Protein AF-A0A535QRF3-F1 (afdb_monomer_lite)

pLD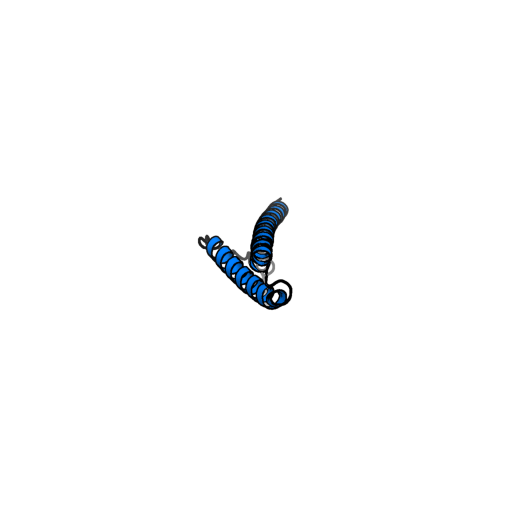DT: mean 81.67, std 17.28, range [45.47, 96.94]

Radius of gyration: 26.13 Å; chains: 1; bounding box: 84×37×50 Å

Secondary structure (DSSP, 8-state):
---------SSTTS-----------TTHHHHHHHHHHHHHHHHHHHHHHHHTTT-TTTHHHHHHHHHHHHHHHHHHHHHHHHHHHHHHHHHHH-

Foldseek 3Di:
DDDDDDDPPPPPVPPPPPPVPPDPPPCVVVVLVVVLVVVLVVVLVVVCVVCCVVCVPCSVVVSVVSSVVSVVVSVVVVVVVVVVVVVVVVVVVD

Structure (mmCIF, N/CA/C/O backbone):
data_AF-A0A535QRF3-F1
#
_entry.id   AF-A0A535QRF3-F1
#
loop_
_atom_site.group_PDB
_atom_site.id
_atom_site.type_symbol
_atom_site.label_atom_id
_atom_site.label_alt_id
_atom_site.label_comp_id
_atom_site.label_asym_id
_atom_site.label_entity_id
_atom_site.label_seq_id
_atom_site.pdbx_PDB_ins_code
_atom_site.Cartn_x
_atom_site.Cartn_y
_atom_site.Cartn_z
_atom_site.occupancy
_atom_site.B_iso_or_equiv
_atom_site.auth_seq_id
_atom_site.auth_comp_id
_atom_site.auth_asym_id
_atom_site.auth_atom_id
_atom_site.pdbx_PDB_model_num
ATOM 1 N N . MET A 1 1 ? 66.677 -28.952 -31.208 1.00 46.28 1 MET A N 1
ATOM 2 C CA . MET A 1 1 ? 65.856 -28.748 -29.995 1.00 46.28 1 MET A CA 1
ATOM 3 C C . MET A 1 1 ? 64.744 -27.793 -30.408 1.00 46.28 1 MET A C 1
ATOM 5 O O . MET A 1 1 ? 65.067 -26.724 -30.903 1.00 46.28 1 MET A O 1
ATOM 9 N N . GLY A 1 2 ? 63.501 -28.283 -30.453 1.00 50.47 2 GLY A N 1
ATOM 10 C CA . GLY A 1 2 ? 62.396 -27.695 -31.229 1.00 50.47 2 GLY A CA 1
ATOM 11 C C . GLY A 1 2 ? 61.817 -26.377 -30.684 1.00 50.47 2 GLY A C 1
ATOM 12 O O . GLY A 1 2 ? 62.220 -25.934 -29.610 1.00 50.47 2 GLY A O 1
ATOM 13 N N . PRO A 1 3 ? 60.879 -25.753 -31.422 1.00 55.59 3 PRO A N 1
ATOM 14 C CA . PRO A 1 3 ? 60.263 -24.481 -31.059 1.00 55.59 3 PRO A CA 1
ATOM 15 C C . PRO A 1 3 ? 59.110 -24.693 -30.066 1.00 55.59 3 PRO A C 1
ATOM 17 O O . PRO A 1 3 ? 58.339 -25.640 -30.209 1.00 55.59 3 PRO A O 1
ATOM 20 N N . VAL A 1 4 ? 58.951 -23.791 -29.093 1.00 61.28 4 VAL A N 1
ATOM 21 C CA . VAL A 1 4 ? 57.750 -23.724 -28.243 1.00 61.28 4 VAL A CA 1
ATOM 22 C C . VAL A 1 4 ? 56.976 -22.464 -28.610 1.00 61.28 4 VAL A C 1
ATOM 24 O O . VAL A 1 4 ? 57.356 -21.347 -28.268 1.00 61.28 4 VAL A O 1
ATOM 27 N N . ILE A 1 5 ? 55.899 -22.677 -29.362 1.00 58.28 5 ILE A N 1
ATOM 28 C CA . ILE A 1 5 ? 54.777 -21.754 -29.507 1.00 58.28 5 ILE A CA 1
ATOM 29 C C . ILE A 1 5 ? 53.943 -21.904 -28.234 1.00 58.28 5 ILE A C 1
ATOM 31 O O . ILE A 1 5 ? 53.419 -22.990 -27.997 1.00 58.28 5 ILE A O 1
ATOM 35 N N . GLU A 1 6 ? 53.760 -20.844 -27.445 1.00 59.97 6 GLU A N 1
ATOM 36 C CA . GLU A 1 6 ? 52.706 -20.845 -26.429 1.00 59.97 6 GLU A CA 1
ATOM 37 C C . GLU A 1 6 ? 52.031 -19.470 -26.286 1.00 59.97 6 GLU A C 1
ATOM 39 O O . GLU A 1 6 ? 52.510 -18.544 -25.638 1.00 59.97 6 GLU A O 1
ATOM 44 N N . THR A 1 7 ? 50.840 -19.419 -26.891 1.00 57.28 7 THR A N 1
ATOM 45 C CA . THR A 1 7 ? 49.611 -18.951 -26.240 1.00 57.28 7 THR A CA 1
ATOM 46 C C . THR A 1 7 ? 49.297 -17.455 -26.282 1.00 57.28 7 THR A C 1
ATOM 48 O O . THR A 1 7 ? 49.417 -16.692 -25.322 1.00 57.28 7 THR A O 1
ATOM 51 N N . GLY A 1 8 ? 48.657 -17.097 -27.399 1.00 56.75 8 GLY A N 1
ATOM 52 C CA . GLY A 1 8 ? 47.621 -16.072 -27.452 1.00 56.75 8 GLY A CA 1
ATOM 53 C C . GLY A 1 8 ? 46.367 -16.493 -26.674 1.00 56.75 8 GLY A C 1
ATOM 54 O O . GLY A 1 8 ? 45.392 -16.956 -27.255 1.00 56.75 8 GLY A O 1
ATOM 55 N N . ARG A 1 9 ? 46.378 -16.314 -25.347 1.00 59.22 9 ARG A N 1
ATOM 56 C CA . ARG A 1 9 ? 45.176 -16.404 -24.482 1.00 59.22 9 ARG A CA 1
ATOM 57 C C . ARG A 1 9 ? 45.090 -15.298 -23.425 1.00 59.22 9 ARG A C 1
ATOM 59 O O . ARG A 1 9 ? 44.498 -15.495 -22.373 1.00 59.22 9 ARG A O 1
ATOM 66 N N . ARG A 1 10 ? 45.654 -14.115 -23.676 1.00 56.31 10 ARG A N 1
ATOM 67 C CA . ARG A 1 10 ? 45.428 -12.955 -22.788 1.00 56.31 10 ARG A CA 1
ATOM 68 C C . ARG A 1 10 ? 44.333 -11.994 -23.259 1.00 56.31 10 ARG A C 1
ATOM 70 O O . ARG A 1 10 ? 43.948 -11.132 -22.487 1.00 56.31 10 ARG A O 1
ATOM 77 N N . GLY A 1 11 ? 43.788 -12.184 -24.464 1.00 45.47 11 GLY A N 1
ATOM 78 C CA . GLY A 1 11 ? 42.696 -11.355 -25.002 1.00 45.47 11 GLY A CA 1
ATOM 79 C C . GLY A 1 11 ? 41.291 -11.965 -24.917 1.00 45.47 11 GLY A C 1
ATOM 80 O O . GLY A 1 11 ? 40.319 -11.261 -25.148 1.00 45.47 11 GLY A O 1
ATOM 81 N N . ALA A 1 12 ? 41.156 -13.255 -24.587 1.00 50.91 12 ALA A N 1
ATOM 82 C CA . ALA A 1 12 ? 39.862 -13.951 -24.632 1.00 50.91 12 ALA A CA 1
ATOM 83 C C . ALA A 1 12 ? 39.039 -13.859 -23.331 1.00 50.91 12 ALA A C 1
ATOM 85 O O . ALA A 1 12 ? 37.903 -14.314 -23.306 1.00 50.91 12 ALA A O 1
ATOM 86 N N . LEU A 1 13 ? 39.590 -13.285 -22.254 1.00 52.66 13 LEU A N 1
ATOM 87 C CA . LEU A 1 13 ? 38.886 -13.147 -20.969 1.00 52.66 13 LEU A CA 1
ATOM 88 C C . LEU A 1 13 ? 38.231 -11.769 -20.772 1.00 52.66 13 LEU A C 1
ATOM 90 O O . LEU A 1 13 ? 37.594 -11.551 -19.749 1.00 52.66 13 LEU A O 1
ATOM 94 N N . THR A 1 14 ? 38.372 -10.844 -21.728 1.00 56.47 14 THR A N 1
ATOM 95 C CA . THR A 1 14 ? 37.802 -9.484 -21.629 1.00 56.47 14 THR A CA 1
ATOM 96 C C . THR A 1 14 ? 36.465 -9.336 -22.355 1.00 56.47 14 THR A C 1
ATOM 98 O O . THR A 1 14 ? 35.776 -8.348 -22.147 1.00 56.47 14 THR A O 1
ATOM 101 N N . VAL A 1 15 ? 36.056 -10.306 -23.176 1.00 56.16 15 VAL A N 1
ATOM 102 C CA . VAL A 1 15 ? 34.843 -10.181 -24.003 1.00 56.16 15 VAL A CA 1
ATOM 103 C C . VAL A 1 15 ? 34.003 -11.453 -23.913 1.00 56.16 15 VAL A C 1
ATOM 105 O O . VAL A 1 15 ? 33.658 -12.085 -24.902 1.00 56.16 15 VAL A O 1
ATOM 108 N N . MET A 1 16 ? 33.684 -11.861 -22.689 1.00 47.56 16 MET A N 1
ATOM 109 C CA . MET A 1 16 ? 32.348 -12.395 -22.439 1.00 47.56 16 MET A CA 1
ATOM 110 C C . MET A 1 16 ? 31.532 -11.194 -21.964 1.00 47.56 16 MET A C 1
ATOM 112 O O . MET A 1 16 ? 31.203 -11.084 -20.787 1.00 47.56 16 MET A O 1
ATOM 116 N N . GLU A 1 17 ? 31.300 -10.236 -22.870 1.00 54.38 17 GLU A N 1
ATOM 117 C CA . GLU A 1 17 ? 30.127 -9.380 -22.738 1.00 54.38 17 GLU A CA 1
ATOM 118 C C . GLU A 1 17 ? 28.957 -10.352 -22.612 1.00 54.38 17 GLU A C 1
ATOM 120 O O . GLU A 1 17 ? 28.620 -11.056 -23.567 1.00 54.38 17 GLU A O 1
ATOM 125 N N . GLU A 1 18 ? 28.397 -10.455 -21.407 1.00 56.09 18 GLU A N 1
ATOM 126 C CA . GLU A 1 18 ? 27.023 -10.888 -21.231 1.00 56.09 18 GLU A CA 1
ATOM 127 C C . GLU A 1 18 ? 26.194 -9.974 -22.131 1.00 56.09 18 GLU A C 1
ATOM 129 O O . GLU A 1 18 ? 25.804 -8.869 -21.759 1.00 56.09 18 GLU A O 1
ATOM 134 N N . PHE A 1 19 ? 25.967 -10.425 -23.363 1.00 48.81 19 PHE A N 1
ATOM 135 C CA . PHE A 1 19 ? 24.876 -9.960 -24.190 1.00 48.81 19 PHE A CA 1
ATOM 1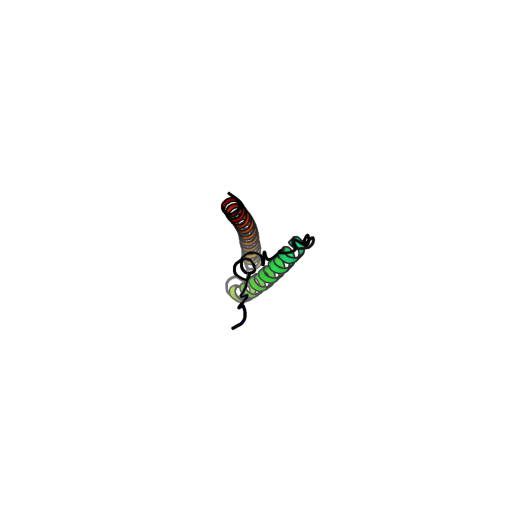36 C C . PHE A 1 19 ? 23.618 -10.382 -23.440 1.00 48.81 19 PHE A C 1
ATOM 138 O O . PHE A 1 19 ? 23.056 -11.454 -23.649 1.00 48.81 19 PHE A O 1
ATOM 145 N N . GLN A 1 20 ? 23.238 -9.561 -22.466 1.00 57.19 20 GLN A N 1
ATOM 146 C CA . GLN A 1 20 ? 21.969 -9.648 -21.788 1.00 57.19 20 GLN A CA 1
ATOM 147 C C . GLN A 1 20 ? 20.932 -9.359 -22.869 1.00 57.19 20 GLN A C 1
ATOM 149 O O . GLN A 1 20 ? 20.673 -8.202 -23.200 1.00 57.19 20 GLN A O 1
ATOM 154 N N . GLU A 1 21 ? 20.438 -10.422 -23.509 1.00 52.75 21 GLU A N 1
ATOM 155 C CA . GLU A 1 21 ? 19.431 -10.326 -24.553 1.00 52.75 21 GLU A CA 1
ATOM 156 C C . GLU A 1 21 ? 18.231 -9.575 -23.981 1.00 52.75 21 GLU A C 1
ATOM 158 O O . GLU A 1 21 ? 17.481 -10.074 -23.140 1.00 52.75 21 GLU A O 1
ATOM 163 N N . GLN A 1 22 ? 18.078 -8.324 -24.412 1.00 57.66 22 GLN A N 1
ATOM 164 C CA . GLN A 1 22 ? 16.952 -7.480 -24.051 1.00 57.66 22 GLN A CA 1
ATOM 165 C C . GLN A 1 22 ? 15.742 -7.954 -24.851 1.00 57.66 22 GLN A C 1
ATOM 167 O O . GLN A 1 22 ? 15.325 -7.330 -25.826 1.00 57.66 22 GLN A O 1
ATOM 172 N N . HIS A 1 23 ? 15.176 -9.096 -24.466 1.00 59.25 23 HIS A N 1
ATOM 173 C CA . HIS A 1 23 ? 13.855 -9.471 -24.935 1.00 59.25 23 HIS A CA 1
ATOM 174 C C . HIS A 1 23 ? 12.862 -8.439 -24.393 1.00 59.25 23 HIS A C 1
ATOM 176 O O . HIS A 1 23 ? 12.778 -8.276 -23.176 1.00 59.25 23 HIS A O 1
ATOM 182 N N . PRO A 1 24 ? 12.080 -7.750 -25.240 1.00 53.75 24 PRO A N 1
ATOM 183 C CA . PRO A 1 24 ? 11.080 -6.800 -24.777 1.00 53.75 24 PRO A CA 1
ATOM 184 C C . PRO A 1 24 ? 10.052 -7.536 -23.911 1.00 53.75 24 PRO A C 1
ATOM 186 O O . PRO A 1 24 ? 9.180 -8.243 -24.420 1.00 53.75 24 PRO A O 1
ATOM 189 N N . HIS A 1 25 ? 10.168 -7.417 -22.588 1.00 59.62 25 HIS A N 1
ATOM 190 C CA . HIS A 1 25 ? 9.263 -8.033 -21.622 1.00 59.62 25 HIS A CA 1
ATOM 191 C C . HIS A 1 25 ? 7.940 -7.269 -21.614 1.00 59.62 25 HIS A C 1
ATOM 193 O O . HIS A 1 25 ? 7.625 -6.469 -20.739 1.00 59.62 25 HIS A O 1
ATOM 199 N N . ARG A 1 26 ? 7.128 -7.529 -22.638 1.00 61.72 26 ARG A N 1
ATOM 200 C CA . ARG A 1 26 ? 5.836 -6.879 -22.893 1.00 61.72 26 ARG A CA 1
ATOM 201 C C . ARG A 1 26 ? 4.787 -7.123 -21.782 1.00 61.72 26 ARG A C 1
ATOM 203 O O . ARG A 1 26 ? 3.683 -6.590 -21.865 1.00 61.72 26 ARG A O 1
ATOM 210 N N . GLY A 1 27 ? 5.126 -7.912 -20.756 1.00 73.94 27 GLY A N 1
ATOM 211 C CA . GLY A 1 27 ? 4.276 -8.287 -19.623 1.00 73.94 27 GLY A CA 1
ATOM 212 C C . GLY A 1 27 ? 4.777 -7.856 -18.240 1.00 73.94 27 GLY A C 1
ATOM 213 O O . GLY A 1 27 ? 4.168 -8.264 -17.254 1.00 73.94 27 GLY A O 1
ATOM 214 N N . ASP A 1 28 ? 5.837 -7.048 -18.128 1.00 79.75 28 ASP A N 1
ATOM 215 C CA . ASP A 1 28 ? 6.358 -6.638 -16.810 1.00 79.75 28 ASP A CA 1
ATOM 216 C C . ASP A 1 28 ? 5.318 -5.874 -15.971 1.00 79.75 28 ASP A C 1
ATOM 218 O O . ASP A 1 28 ? 5.171 -6.146 -14.782 1.00 79.75 28 ASP A O 1
ATOM 222 N N . TRP A 1 29 ? 4.495 -5.033 -16.605 1.00 82.94 29 TRP A N 1
ATOM 223 C CA . TRP A 1 29 ? 3.392 -4.325 -15.942 1.00 82.94 29 TRP A CA 1
ATOM 224 C C . TRP A 1 29 ? 2.345 -5.280 -15.343 1.00 82.94 29 TRP A C 1
ATOM 226 O O . TRP A 1 29 ? 1.810 -5.031 -14.266 1.00 82.94 29 TRP A O 1
ATOM 236 N N . LEU A 1 30 ? 2.058 -6.402 -16.015 1.00 89.06 30 LEU A N 1
ATOM 237 C CA . LEU A 1 30 ? 1.111 -7.400 -15.519 1.00 89.06 30 LEU A CA 1
ATOM 238 C C . LEU A 1 30 ? 1.696 -8.131 -14.309 1.00 89.06 30 LEU A C 1
ATOM 240 O O . LEU A 1 30 ? 0.992 -8.360 -13.329 1.00 89.06 30 LEU A O 1
ATOM 244 N N . ARG A 1 31 ? 2.990 -8.466 -14.360 1.00 87.88 31 ARG A N 1
ATOM 245 C CA . ARG A 1 31 ? 3.705 -9.082 -13.239 1.00 87.88 31 ARG A CA 1
ATOM 246 C C . ARG A 1 31 ? 3.701 -8.168 -12.013 1.00 87.88 31 ARG A C 1
ATOM 248 O O . ARG A 1 31 ? 3.430 -8.642 -10.915 1.00 87.88 31 ARG A O 1
ATOM 255 N N . GLU A 1 32 ? 3.958 -6.877 -12.199 1.00 88.38 32 GLU A N 1
ATOM 256 C CA . GLU A 1 32 ? 3.915 -5.879 -11.125 1.00 88.38 32 GLU A CA 1
ATOM 257 C C . GLU A 1 32 ? 2.518 -5.758 -10.506 1.00 88.38 32 GLU A C 1
ATOM 259 O O . GLU A 1 32 ? 2.393 -5.767 -9.282 1.00 88.38 32 GLU A O 1
ATOM 264 N N . ILE A 1 33 ? 1.461 -5.741 -11.326 1.00 89.88 33 ILE A N 1
ATOM 265 C CA . ILE A 1 33 ? 0.074 -5.724 -10.834 1.00 89.88 33 ILE A CA 1
ATOM 266 C C . ILE A 1 33 ? -0.244 -6.985 -10.029 1.00 89.88 33 ILE A C 1
ATOM 268 O O . ILE A 1 33 ? -0.825 -6.886 -8.951 1.00 89.88 33 ILE A O 1
ATOM 272 N N . VAL A 1 34 ? 0.125 -8.168 -10.527 1.00 93.38 34 VAL A N 1
ATOM 273 C CA . VAL A 1 34 ? -0.152 -9.438 -9.837 1.00 93.38 34 VAL A CA 1
ATOM 274 C C . VAL A 1 34 ? 0.588 -9.510 -8.504 1.00 93.38 34 VAL A C 1
ATOM 276 O O . VAL A 1 34 ? -0.014 -9.900 -7.504 1.00 93.38 34 VAL A O 1
ATOM 279 N N . PHE A 1 35 ? 1.860 -9.102 -8.457 1.00 90.38 35 PHE A N 1
ATOM 280 C CA . PHE A 1 35 ? 2.607 -9.061 -7.199 1.00 90.38 35 PHE A CA 1
ATOM 281 C C . PHE A 1 35 ? 2.030 -8.044 -6.218 1.00 90.38 35 PHE A C 1
ATOM 283 O O . PHE A 1 35 ? 1.857 -8.387 -5.052 1.00 90.38 35 PHE A O 1
ATOM 290 N N . GLY A 1 36 ? 1.672 -6.844 -6.682 1.00 91.62 36 GLY A N 1
ATOM 291 C CA . GLY A 1 36 ? 1.039 -5.831 -5.837 1.00 91.62 36 GLY A CA 1
ATOM 292 C C . GLY A 1 36 ? -0.307 -6.297 -5.280 1.00 91.62 36 GLY A C 1
ATOM 293 O O . GLY A 1 36 ? -0.578 -6.130 -4.094 1.00 91.62 36 GLY A O 1
ATOM 294 N N . LEU A 1 37 ? -1.132 -6.953 -6.103 1.00 93.25 37 LEU A N 1
ATOM 295 C CA . LEU A 1 37 ? -2.406 -7.516 -5.657 1.00 93.25 37 LEU A CA 1
ATOM 296 C C . LEU A 1 37 ? -2.194 -8.633 -4.628 1.00 93.25 37 LEU A C 1
ATOM 298 O O . LEU A 1 37 ? -2.879 -8.661 -3.611 1.00 93.25 37 LEU A O 1
ATOM 302 N N . ASN A 1 38 ? -1.249 -9.542 -4.876 1.00 95.81 38 ASN A N 1
ATOM 303 C CA . ASN A 1 38 ? -0.945 -10.635 -3.957 1.00 95.81 38 ASN A CA 1
ATOM 304 C C . ASN A 1 38 ? -0.453 -10.117 -2.599 1.00 95.81 38 ASN A C 1
ATOM 306 O O . ASN A 1 38 ? -0.948 -10.551 -1.563 1.00 95.81 38 ASN A O 1
ATOM 310 N N . ASP A 1 39 ? 0.490 -9.177 -2.602 1.00 92.94 39 ASP A N 1
ATOM 311 C CA . ASP A 1 39 ? 1.041 -8.602 -1.374 1.00 92.94 39 ASP A CA 1
ATOM 312 C C . ASP A 1 39 ? -0.014 -7.792 -0.598 1.00 92.94 39 ASP A C 1
ATOM 314 O O . ASP A 1 39 ? -0.165 -7.942 0.618 1.00 92.94 39 ASP A O 1
ATOM 318 N N . GLY A 1 40 ? -0.832 -7.010 -1.314 1.00 93.56 40 GLY A N 1
ATOM 319 C CA . GLY A 1 40 ? -1.932 -6.242 -0.734 1.00 93.56 40 GLY A CA 1
ATOM 320 C C . GLY A 1 40 ? -3.013 -7.125 -0.108 1.00 93.56 40 GLY A C 1
ATOM 321 O O . GLY A 1 40 ? -3.404 -6.898 1.031 1.00 93.56 40 GLY A O 1
ATOM 322 N N . LEU A 1 41 ? -3.463 -8.180 -0.800 1.00 95.75 41 LEU A N 1
ATOM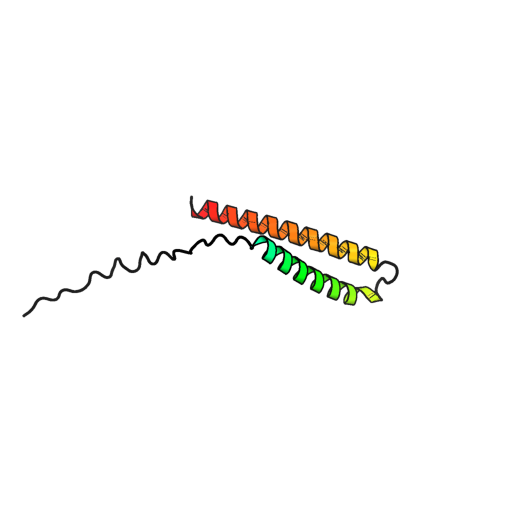 323 C CA . LEU A 1 41 ? -4.489 -9.091 -0.276 1.00 95.75 41 LEU A CA 1
ATOM 324 C C . LEU A 1 41 ? -4.029 -9.822 0.989 1.00 95.75 41 LEU A C 1
ATOM 326 O O . LEU A 1 41 ? -4.803 -9.944 1.939 1.00 95.75 41 LEU A O 1
ATOM 330 N N . VAL A 1 42 ? -2.783 -10.303 1.007 1.00 96.25 42 VAL A N 1
ATOM 331 C CA . VAL A 1 42 ? -2.217 -10.983 2.180 1.00 96.25 42 VAL A CA 1
ATOM 332 C C . VAL A 1 42 ? -2.108 -10.012 3.354 1.00 96.25 42 VAL A C 1
ATOM 334 O O . VAL A 1 42 ? -2.536 -10.344 4.460 1.00 96.25 42 VAL A O 1
ATOM 337 N N . THR A 1 43 ? -1.603 -8.801 3.114 1.00 95.69 43 THR A N 1
ATOM 338 C CA . THR A 1 43 ? -1.439 -7.782 4.159 1.00 95.69 43 THR A CA 1
ATOM 339 C C . THR A 1 43 ? -2.783 -7.346 4.737 1.00 95.69 43 THR A C 1
ATOM 341 O O . THR A 1 43 ? -2.969 -7.415 5.954 1.00 95.69 43 THR A O 1
ATOM 344 N N . THR A 1 44 ? -3.760 -7.009 3.890 1.00 95.44 44 THR A N 1
ATOM 345 C CA . THR A 1 44 ? -5.103 -6.616 4.333 1.00 95.44 44 THR A CA 1
ATOM 346 C C . THR A 1 44 ? -5.801 -7.747 5.092 1.00 95.44 44 THR A C 1
ATOM 348 O O . THR A 1 44 ? -6.458 -7.493 6.101 1.00 95.44 44 THR A O 1
ATOM 351 N N . LEU A 1 45 ? -5.642 -9.010 4.675 1.00 95.75 45 LEU A N 1
ATOM 352 C CA . LEU A 1 45 ? -6.218 -10.152 5.393 1.00 95.75 45 LEU A CA 1
ATOM 353 C C . LEU A 1 45 ? -5.641 -10.277 6.809 1.00 95.75 45 LEU A C 1
A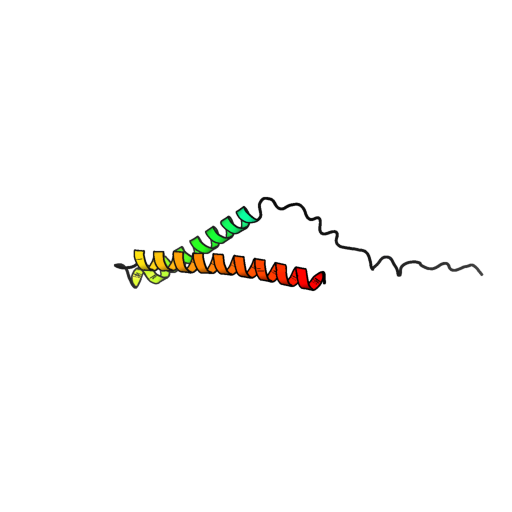TOM 355 O O . LEU A 1 45 ? -6.398 -10.375 7.776 1.00 95.75 45 LEU A O 1
ATOM 359 N N . VAL A 1 46 ? -4.312 -10.241 6.935 1.00 96.12 46 VAL A N 1
ATOM 360 C CA . VAL A 1 46 ? -3.624 -10.298 8.234 1.00 96.12 46 VAL A CA 1
ATOM 361 C C . VAL A 1 46 ? -4.017 -9.104 9.104 1.00 96.12 46 VAL A C 1
ATOM 363 O O . VAL A 1 46 ? -4.279 -9.267 10.296 1.00 96.12 46 VAL A O 1
ATOM 366 N N . PHE A 1 47 ? -4.129 -7.917 8.513 1.00 95.56 47 PHE A N 1
ATOM 367 C CA . PHE A 1 47 ? -4.552 -6.710 9.209 1.00 95.56 47 PHE A CA 1
ATOM 368 C C . PHE A 1 47 ? -5.988 -6.814 9.741 1.00 95.56 47 PHE A C 1
ATOM 370 O O . PHE A 1 47 ? -6.231 -6.513 10.911 1.00 95.56 47 PHE A O 1
ATOM 377 N N . ILE A 1 48 ? -6.933 -7.297 8.926 1.00 94.56 48 ILE A N 1
ATOM 378 C CA . ILE A 1 48 ? -8.319 -7.538 9.353 1.00 94.56 48 ILE A CA 1
ATOM 379 C C . ILE A 1 48 ? -8.348 -8.530 10.513 1.00 94.56 48 ILE A C 1
ATOM 381 O O . ILE A 1 48 ? -9.012 -8.262 11.513 1.00 94.56 48 ILE A O 1
ATOM 385 N N . MET A 1 49 ? -7.618 -9.646 10.408 1.00 93.56 49 MET A N 1
ATOM 386 C CA . MET A 1 49 ? -7.532 -10.632 11.489 1.00 93.56 49 MET A CA 1
ATOM 387 C C . MET A 1 49 ? -7.031 -9.986 12.786 1.00 93.56 49 MET A C 1
ATOM 389 O O . MET A 1 49 ? -7.641 -10.182 13.834 1.00 93.56 49 MET A O 1
ATOM 393 N N . ALA A 1 50 ? -5.991 -9.154 12.702 1.00 92.94 50 ALA A N 1
ATOM 394 C CA . ALA A 1 50 ? -5.396 -8.481 13.852 1.00 92.94 50 ALA A CA 1
ATOM 395 C C . ALA A 1 50 ? -6.300 -7.408 14.489 1.00 92.94 50 ALA A C 1
ATOM 397 O O . ALA A 1 50 ? -6.284 -7.237 15.705 1.00 92.94 50 ALA A O 1
ATOM 398 N N . VAL A 1 51 ? -7.074 -6.666 13.691 1.00 92.69 51 VAL A N 1
ATOM 399 C CA . VAL A 1 51 ? -7.862 -5.505 14.155 1.00 92.69 51 VAL A CA 1
ATOM 400 C C . VAL A 1 51 ? -9.339 -5.831 14.408 1.00 92.69 51 VAL A C 1
ATOM 402 O O . VAL A 1 51 ? -10.033 -5.042 15.055 1.00 92.69 51 VAL A O 1
ATOM 405 N N . SER A 1 52 ? -9.828 -6.988 13.952 1.00 88.56 52 SER A N 1
ATOM 406 C CA . SER A 1 52 ? -11.247 -7.373 14.021 1.00 88.56 52 SER A CA 1
ATOM 407 C C . SER A 1 52 ? -11.876 -7.230 15.414 1.00 88.56 52 SER A C 1
ATOM 409 O O . SER A 1 52 ? -12.995 -6.726 15.523 1.00 88.56 52 SER A O 1
ATOM 411 N N . GLU A 1 53 ? -11.151 -7.582 16.478 1.00 86.62 53 GLU A N 1
ATOM 412 C CA . GLU A 1 53 ? -11.642 -7.495 17.862 1.00 86.62 53 GLU A CA 1
ATOM 413 C C . GLU A 1 53 ? -11.475 -6.102 18.495 1.00 86.62 53 GLU A C 1
ATOM 415 O O . GLU A 1 53 ? -12.166 -5.771 19.457 1.00 86.62 53 GLU A O 1
ATOM 420 N N . LEU A 1 54 ? -10.595 -5.253 17.954 1.00 86.00 54 LEU A N 1
ATOM 421 C CA . LEU A 1 54 ? -10.265 -3.949 18.545 1.00 86.00 54 LEU A CA 1
ATOM 422 C C . LEU A 1 54 ? -11.268 -2.852 18.167 1.00 86.00 54 LEU A C 1
ATOM 424 O O . LEU A 1 54 ? -11.457 -1.897 18.922 1.00 86.00 54 LEU A O 1
ATOM 428 N N . ALA A 1 55 ? -11.884 -2.940 16.986 1.00 77.75 55 ALA A N 1
ATOM 429 C CA . ALA A 1 55 ? -12.721 -1.861 16.463 1.00 77.75 55 ALA A CA 1
ATOM 430 C C . ALA A 1 55 ? -13.904 -2.351 15.604 1.00 77.75 55 ALA A C 1
ATOM 432 O O . ALA A 1 55 ? -14.058 -1.894 14.470 1.00 77.75 55 ALA A O 1
ATOM 433 N N . PRO A 1 56 ? -14.807 -3.204 16.123 1.00 80.81 56 PRO A N 1
ATOM 434 C CA . PRO A 1 56 ? -15.866 -3.829 15.322 1.00 80.81 56 PRO A CA 1
ATOM 435 C C . PRO A 1 56 ? -16.793 -2.811 14.638 1.00 80.81 56 PRO A C 1
ATOM 437 O O . PRO A 1 56 ? -17.134 -2.963 13.469 1.00 80.81 56 PRO A O 1
ATOM 440 N N . ALA A 1 57 ? -17.136 -1.711 15.318 1.00 89.94 57 ALA A N 1
ATOM 441 C CA . ALA A 1 57 ? -18.004 -0.667 14.762 1.00 89.94 57 ALA A CA 1
ATOM 442 C C . ALA A 1 57 ? -17.334 0.204 13.678 1.00 89.94 57 ALA A C 1
ATOM 444 O O . ALA A 1 57 ? -18.022 0.933 12.969 1.00 89.94 57 ALA A O 1
ATOM 445 N N . ARG A 1 58 ? -15.998 0.185 13.572 1.00 93.12 58 ARG A N 1
ATOM 446 C CA . ARG A 1 58 ? -15.219 1.050 12.659 1.00 93.12 58 ARG A CA 1
ATOM 447 C C . ARG A 1 58 ? -14.315 0.263 11.717 1.00 93.12 58 ARG A C 1
ATOM 449 O O . ARG A 1 58 ? -13.603 0.878 10.929 1.00 93.12 58 ARG A O 1
ATOM 456 N N . LEU A 1 59 ? -14.369 -1.067 11.774 1.00 92.56 59 LEU A N 1
ATOM 457 C CA . LEU A 1 59 ? -13.494 -1.975 11.039 1.00 92.56 59 LEU A CA 1
ATOM 458 C C . LEU A 1 59 ? -13.451 -1.625 9.549 1.00 92.56 59 LEU A C 1
ATOM 460 O O . LEU A 1 59 ? -12.377 -1.510 8.978 1.00 92.56 59 LEU A O 1
ATOM 464 N N . LEU A 1 60 ? -14.610 -1.339 8.955 1.00 93.50 60 LEU A N 1
ATOM 465 C CA . LEU A 1 60 ? -14.737 -0.965 7.546 1.00 93.50 60 LEU A CA 1
ATOM 466 C C . LEU A 1 60 ? -13.919 0.282 7.175 1.00 93.50 60 LEU A C 1
ATOM 468 O O . LEU A 1 60 ? -13.203 0.264 6.181 1.00 93.50 60 LEU A O 1
ATOM 472 N N . LEU A 1 61 ? -13.985 1.346 7.983 1.00 95.44 61 LEU A N 1
ATOM 473 C CA . LEU A 1 61 ? -13.227 2.580 7.738 1.00 95.44 61 LEU A CA 1
ATOM 474 C C . LEU A 1 61 ? -11.727 2.376 7.957 1.00 95.44 61 LEU A C 1
ATOM 476 O O . LEU A 1 61 ? -10.918 2.920 7.212 1.00 95.44 61 LEU A O 1
ATOM 480 N N . VAL A 1 62 ? -11.362 1.590 8.971 1.00 95.19 62 VAL A N 1
ATOM 481 C CA . VAL A 1 62 ? -9.9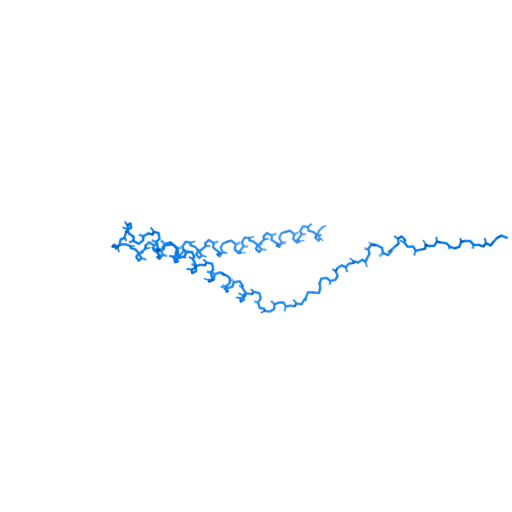62 1.299 9.298 1.00 95.19 62 VAL A CA 1
ATOM 482 C C . VAL A 1 62 ? -9.312 0.460 8.196 1.00 95.19 62 VAL A C 1
ATOM 484 O O . VAL A 1 62 ? -8.217 0.788 7.751 1.00 95.19 62 VAL A O 1
ATOM 487 N N . VAL A 1 63 ? -10.010 -0.560 7.697 1.00 94.94 63 VAL A N 1
ATOM 488 C CA . VAL A 1 63 ? -9.555 -1.406 6.584 1.00 94.94 63 VAL A CA 1
ATOM 489 C C . VAL A 1 63 ? -9.480 -0.613 5.281 1.00 94.94 63 VAL A C 1
ATOM 491 O O . VAL A 1 63 ? -8.501 -0.735 4.557 1.00 94.94 63 VAL A O 1
ATOM 494 N N . LEU A 1 64 ? -10.451 0.261 4.990 1.00 95.69 64 LEU A N 1
ATOM 495 C CA . LEU A 1 64 ? -10.354 1.146 3.822 1.00 95.69 64 LEU A CA 1
ATOM 496 C C . LEU A 1 64 ? -9.133 2.068 3.904 1.00 95.69 64 LEU A C 1
ATOM 498 O O . LEU A 1 64 ? -8.458 2.292 2.901 1.00 95.69 64 LEU A O 1
ATOM 502 N N . GLY A 1 65 ? -8.859 2.600 5.097 1.00 96.19 65 GLY A N 1
ATOM 503 C CA . GLY A 1 65 ? -7.673 3.407 5.356 1.00 96.19 65 GLY A CA 1
ATOM 504 C C . GLY A 1 65 ? -6.381 2.624 5.128 1.00 96.19 65 GLY A C 1
ATOM 505 O O . GLY A 1 65 ? -5.471 3.147 4.492 1.00 96.19 65 GLY A O 1
ATOM 506 N N . GLU A 1 66 ? -6.319 1.373 5.589 1.00 95.62 66 GLU A N 1
ATOM 507 C CA . GLU A 1 66 ? -5.178 0.476 5.377 1.00 95.62 66 GLU A CA 1
ATOM 508 C C . GLU A 1 66 ? -4.948 0.179 3.893 1.00 95.62 66 GLU A C 1
ATOM 510 O O . GLU A 1 66 ? -3.843 0.407 3.408 1.00 95.62 66 GLU A O 1
ATOM 515 N N . VAL A 1 67 ? -5.989 -0.197 3.146 1.00 96.06 67 VAL A N 1
ATOM 516 C CA . VAL A 1 67 ? -5.888 -0.467 1.702 1.00 96.06 67 VAL A CA 1
ATOM 517 C C . VAL A 1 67 ? -5.425 0.773 0.933 1.00 96.06 67 VAL A C 1
ATOM 519 O O . VAL A 1 67 ? -4.547 0.682 0.074 1.00 96.06 67 VAL A O 1
ATOM 522 N N . LEU A 1 68 ? -5.981 1.952 1.239 1.00 96.94 68 LEU A N 1
ATOM 523 C CA . LEU A 1 68 ? -5.576 3.204 0.591 1.00 96.94 68 LEU A CA 1
ATOM 524 C C . LEU A 1 68 ? -4.128 3.575 0.930 1.00 96.94 68 LEU A C 1
ATOM 526 O O . LEU A 1 68 ? -3.357 3.921 0.034 1.00 96.94 68 LEU A O 1
ATOM 530 N N . ALA A 1 69 ? -3.745 3.489 2.205 1.00 96.06 69 ALA A N 1
ATOM 531 C CA . ALA A 1 69 ? -2.386 3.784 2.645 1.00 96.06 69 ALA A CA 1
ATOM 532 C C . ALA A 1 69 ? -1.370 2.803 2.034 1.00 96.06 69 ALA A C 1
ATOM 534 O O . ALA A 1 69 ? -0.334 3.232 1.521 1.00 96.06 69 ALA A O 1
ATOM 535 N N . GLY A 1 70 ? -1.690 1.507 2.028 1.00 94.44 70 GLY A N 1
ATOM 536 C CA . GLY A 1 70 ? -0.882 0.449 1.428 1.00 94.44 70 GLY A CA 1
ATOM 537 C C . GLY A 1 70 ? -0.722 0.633 -0.079 1.00 94.44 70 GLY A C 1
ATOM 538 O O . GLY A 1 70 ? 0.401 0.640 -0.582 1.00 94.44 70 GLY A O 1
ATOM 539 N N . GLY A 1 71 ? -1.818 0.896 -0.795 1.00 94.38 71 GLY A N 1
ATOM 540 C CA . GLY A 1 71 ? -1.793 1.140 -2.238 1.00 94.38 71 GLY A CA 1
ATOM 541 C C . GLY A 1 71 ? -0.961 2.366 -2.628 1.00 94.38 71 GLY A C 1
ATOM 542 O O . GLY A 1 71 ? -0.152 2.295 -3.553 1.00 94.38 71 GLY A O 1
ATOM 543 N N . ILE A 1 72 ? -1.095 3.480 -1.896 1.00 96.12 72 ILE A N 1
ATOM 544 C CA . ILE A 1 72 ? -0.274 4.682 -2.124 1.00 96.12 72 ILE A CA 1
ATOM 545 C C . ILE A 1 72 ? 1.206 4.387 -1.849 1.00 96.12 72 ILE A C 1
ATOM 547 O O . ILE A 1 72 ? 2.062 4.788 -2.638 1.00 96.12 72 ILE A O 1
ATOM 551 N N . SER A 1 73 ? 1.514 3.665 -0.768 1.00 94.19 73 SER A N 1
ATOM 552 C CA . SER A 1 73 ? 2.883 3.256 -0.435 1.00 94.19 73 SER A CA 1
ATOM 553 C C . SER A 1 73 ? 3.515 2.422 -1.553 1.00 94.19 73 SER A C 1
ATOM 555 O O . SER A 1 73 ? 4.619 2.730 -2.001 1.00 94.19 73 SER A O 1
ATOM 557 N N . MET A 1 74 ? 2.790 1.427 -2.077 1.00 93.94 74 MET A N 1
ATOM 558 C CA . MET A 1 74 ? 3.257 0.587 -3.186 1.00 93.94 74 MET A CA 1
ATOM 559 C C . MET A 1 74 ? 3.466 1.391 -4.472 1.00 93.94 74 MET A C 1
ATOM 561 O O . MET A 1 74 ? 4.489 1.229 -5.136 1.00 93.94 74 MET A O 1
ATOM 565 N N . ALA A 1 75 ? 2.543 2.298 -4.806 1.00 92.50 75 ALA A N 1
ATOM 566 C CA . ALA A 1 75 ? 2.670 3.154 -5.984 1.00 92.50 75 ALA A CA 1
ATOM 567 C C . ALA A 1 75 ? 3.899 4.074 -5.894 1.00 92.50 75 ALA A C 1
ATOM 569 O O . ALA A 1 75 ? 4.669 4.193 -6.850 1.00 92.50 75 ALA A O 1
ATOM 570 N N . LEU A 1 76 ? 4.114 4.700 -4.733 1.00 95.69 76 LEU A N 1
ATOM 571 C CA . LEU A 1 76 ? 5.281 5.548 -4.489 1.00 95.69 76 LEU A CA 1
ATOM 572 C C . LEU A 1 76 ? 6.579 4.740 -4.475 1.00 95.69 76 LEU A C 1
ATOM 574 O O . LEU A 1 76 ? 7.571 5.191 -5.045 1.00 95.69 76 LEU A O 1
ATOM 578 N N . GLY A 1 77 ? 6.564 3.548 -3.877 1.00 92.88 77 GLY A N 1
ATOM 579 C CA . GLY A 1 77 ? 7.686 2.614 -3.885 1.00 92.88 77 GLY A CA 1
ATOM 580 C C . GLY A 1 77 ? 8.088 2.242 -5.308 1.00 92.88 77 GLY A C 1
ATOM 581 O O . GLY A 1 77 ? 9.238 2.446 -5.684 1.00 92.88 77 GLY A O 1
ATOM 582 N N . GLY A 1 78 ? 7.130 1.813 -6.135 1.00 91.50 78 GLY A N 1
ATOM 583 C CA . GLY A 1 78 ? 7.368 1.479 -7.541 1.00 91.50 78 GLY A CA 1
ATOM 584 C C . GLY A 1 78 ? 7.905 2.661 -8.353 1.00 91.50 78 GLY A C 1
ATOM 585 O O . GLY A 1 78 ? 8.901 2.525 -9.066 1.00 91.50 78 GLY A O 1
ATOM 586 N N . TYR A 1 79 ? 7.314 3.850 -8.194 1.00 93.56 79 TYR A N 1
ATOM 587 C CA . TYR A 1 79 ? 7.801 5.064 -8.854 1.00 93.56 79 TYR A CA 1
ATOM 588 C C . TYR A 1 79 ? 9.241 5.407 -8.452 1.00 93.56 79 TYR A C 1
ATOM 590 O O . TYR A 1 79 ? 10.075 5.708 -9.311 1.00 93.56 79 TYR A O 1
ATOM 598 N N . LEU A 1 80 ? 9.546 5.362 -7.153 1.00 95.75 80 LEU A N 1
ATOM 599 C CA . LEU A 1 80 ? 10.871 5.700 -6.651 1.00 95.75 80 LEU A CA 1
ATOM 600 C C . LEU A 1 80 ? 11.906 4.665 -7.104 1.00 95.75 80 LEU A C 1
ATOM 602 O O . LEU A 1 80 ? 12.968 5.053 -7.581 1.00 95.75 80 LEU A O 1
ATOM 606 N N . SER A 1 81 ? 11.568 3.373 -7.060 1.00 92.00 81 SER A N 1
ATOM 607 C CA . SER A 1 81 ? 12.403 2.289 -7.583 1.00 92.00 81 SER A CA 1
ATOM 608 C C . SER A 1 81 ? 12.721 2.476 -9.067 1.00 92.00 81 SER A C 1
ATOM 610 O O . SER A 1 81 ? 13.890 2.409 -9.451 1.00 92.00 81 SER A O 1
ATOM 612 N N . ALA A 1 82 ? 11.719 2.784 -9.897 1.00 91.12 82 ALA A N 1
ATOM 613 C CA . ALA A 1 82 ? 11.916 3.032 -11.326 1.00 91.12 82 ALA A CA 1
ATOM 614 C C . ALA A 1 82 ? 12.795 4.268 -11.580 1.00 91.12 82 ALA A C 1
ATOM 616 O O . ALA A 1 82 ? 13.703 4.240 -12.416 1.00 91.12 82 ALA A O 1
ATOM 617 N N . ARG A 1 83 ? 12.571 5.351 -10.823 1.00 94.69 83 ARG A N 1
ATOM 618 C CA . ARG A 1 83 ? 13.385 6.568 -10.907 1.00 94.69 83 ARG A CA 1
ATOM 619 C C . ARG A 1 83 ? 14.840 6.296 -10.530 1.00 94.69 83 ARG A C 1
ATOM 621 O O . ARG A 1 83 ? 15.734 6.707 -11.266 1.00 94.69 83 ARG A O 1
ATOM 628 N N . THR A 1 84 ? 15.084 5.605 -9.419 1.00 95.62 84 THR A N 1
ATOM 629 C CA . THR A 1 84 ? 16.438 5.272 -8.960 1.00 95.62 84 THR A CA 1
ATOM 630 C C . THR A 1 84 ? 17.151 4.352 -9.947 1.00 95.62 84 THR A C 1
ATOM 632 O O . THR A 1 84 ? 18.310 4.604 -10.268 1.00 95.62 84 THR A O 1
ATOM 635 N N . ALA A 1 85 ? 16.465 3.346 -10.499 1.00 93.19 85 ALA A N 1
ATOM 636 C CA . ALA A 1 85 ? 17.034 2.472 -11.526 1.00 93.19 85 ALA A CA 1
ATOM 637 C C . ALA A 1 85 ? 17.491 3.267 -12.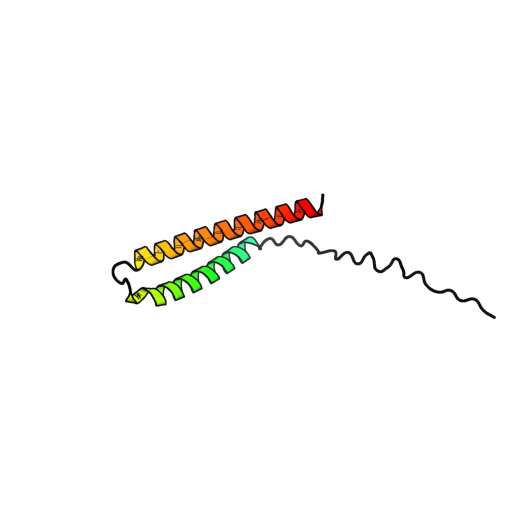759 1.00 93.19 85 ALA A C 1
ATOM 639 O O . ALA A 1 85 ? 18.601 3.066 -13.253 1.00 93.19 85 ALA A O 1
ATOM 640 N N . ARG A 1 86 ? 16.676 4.230 -13.207 1.00 93.38 86 ARG A N 1
ATOM 641 C CA . ARG A 1 86 ? 17.029 5.119 -14.318 1.00 93.38 86 ARG A CA 1
ATOM 642 C C . ARG A 1 86 ? 18.233 6.008 -13.996 1.00 93.38 86 ARG A C 1
ATOM 644 O O . ARG A 1 86 ? 19.126 6.117 -14.827 1.00 93.38 86 ARG A O 1
ATOM 651 N N . GLN A 1 87 ? 18.284 6.604 -12.804 1.00 94.50 87 GLN A N 1
ATOM 652 C CA . GLN A 1 87 ? 19.420 7.437 -12.384 1.00 94.50 87 GLN A CA 1
ATOM 653 C C . GLN A 1 87 ? 20.729 6.639 -12.327 1.00 94.50 87 GLN A C 1
ATOM 655 O O . GLN A 1 87 ? 21.765 7.124 -12.774 1.00 94.50 87 GLN A O 1
ATOM 660 N N . ILE A 1 88 ? 20.681 5.406 -11.813 1.00 94.75 88 ILE A N 1
ATOM 661 C CA . ILE A 1 88 ? 21.847 4.513 -11.763 1.00 94.75 88 ILE A CA 1
ATOM 662 C C . ILE A 1 88 ? 22.298 4.129 -13.173 1.00 94.75 88 ILE A C 1
ATOM 664 O O . ILE A 1 88 ? 23.499 4.069 -13.428 1.00 94.75 88 ILE A O 1
ATOM 668 N N . LEU A 1 89 ? 21.357 3.868 -14.085 1.00 92.81 89 LEU A N 1
ATOM 669 C CA . LEU A 1 89 ? 21.673 3.618 -15.489 1.00 92.81 89 LEU A CA 1
ATOM 670 C C . LEU A 1 89 ? 22.369 4.830 -16.103 1.00 92.81 89 LEU A C 1
ATOM 672 O O . LEU A 1 89 ? 23.485 4.679 -16.576 1.00 92.81 89 LEU A O 1
ATOM 676 N N . GLU A 1 90 ? 21.780 6.024 -16.012 1.00 93.75 90 GLU A N 1
ATOM 677 C CA . GLU A 1 90 ? 22.363 7.266 -16.541 1.00 93.75 90 GLU A CA 1
ATOM 678 C C . GLU A 1 90 ? 23.782 7.525 -16.000 1.00 93.75 90 GLU A C 1
ATOM 680 O O . GLU A 1 90 ? 24.654 7.932 -16.759 1.00 93.75 90 GLU A O 1
ATOM 685 N N . GLN A 1 91 ? 24.051 7.213 -14.726 1.00 94.31 91 GLN A N 1
ATOM 686 C CA . GLN A 1 91 ? 25.395 7.306 -14.139 1.00 94.31 91 GLN A CA 1
ATOM 687 C C . GLN A 1 91 ? 26.392 6.252 -14.643 1.00 94.31 91 GLN A C 1
ATOM 689 O O . GLN A 1 91 ? 27.591 6.478 -14.543 1.00 94.31 91 GLN A O 1
ATOM 694 N N . ARG A 1 92 ? 25.934 5.088 -15.118 1.00 87.31 92 ARG A N 1
ATOM 695 C CA . ARG A 1 92 ? 26.809 4.004 -15.606 1.00 87.31 92 ARG A CA 1
ATOM 696 C C . ARG A 1 92 ? 27.197 4.150 -17.076 1.00 87.31 92 ARG A C 1
ATOM 698 O O . ARG A 1 92 ? 28.180 3.544 -17.486 1.00 87.31 92 ARG A O 1
ATOM 705 N N . ILE A 1 93 ? 26.408 4.888 -17.857 1.00 89.12 93 ILE A N 1
ATOM 706 C CA . ILE A 1 93 ? 26.664 5.173 -19.282 1.00 89.12 93 ILE A CA 1
ATOM 707 C C . ILE A 1 93 ? 27.277 6.562 -19.531 1.00 89.12 93 ILE A C 1
ATOM 709 O O . ILE A 1 93 ? 27.619 6.855 -20.676 1.00 89.12 93 ILE A O 1
ATOM 713 N N . ALA A 1 94 ? 27.417 7.396 -18.496 1.00 65.44 94 ALA A N 1
ATOM 714 C CA . ALA A 1 94 ? 28.158 8.663 -18.521 1.00 65.44 94 ALA A CA 1
ATOM 715 C C . ALA A 1 94 ? 29.620 8.460 -18.099 1.00 65.44 94 ALA A C 1
ATOM 717 O O . ALA A 1 94 ? 30.487 9.157 -18.672 1.00 65.44 94 ALA A O 1
#

Sequence (94 aa):
MGPVIETGRRGALTVMEEFQEQHPHRGDWLREIVFGLNDGLVTTLVFIMAVSELAPARLLLVVLGEVLAGGISMALGGYLSARTARQILEQRIA